Protein AF-A0A2M9PGZ5-F1 (afdb_monomer_lite)

Radius of gyration: 16.75 Å; chains: 1; bounding box: 46×23×44 Å

Structure (mmCIF, N/CA/C/O backbone):
data_AF-A0A2M9PGZ5-F1
#
_entry.id   AF-A0A2M9PGZ5-F1
#
loop_
_atom_site.group_PDB
_atom_site.id
_atom_site.type_symbol
_atom_site.label_atom_id
_atom_site.label_alt_id
_atom_site.label_comp_id
_atom_site.label_asym_id
_atom_site.label_entity_id
_atom_site.label_seq_id
_atom_site.pdbx_PDB_ins_code
_atom_site.Cartn_x
_atom_site.Cartn_y
_atom_site.Cartn_z
_atom_site.occupancy
_atom_site.B_iso_or_equiv
_atom_site.auth_seq_id
_atom_site.auth_comp_id
_atom_site.auth_asym_id
_atom_site.auth_atom_id
_atom_site.pdbx_PDB_model_num
ATOM 1 N N . MET A 1 1 ? -0.557 -11.449 6.382 1.00 50.03 1 MET A N 1
ATOM 2 C CA . MET A 1 1 ? -1.620 -10.703 5.663 1.00 50.03 1 MET A CA 1
ATOM 3 C C . MET A 1 1 ? -3.010 -10.829 6.297 1.00 50.03 1 MET A C 1
ATOM 5 O O . MET A 1 1 ? -3.718 -9.834 6.316 1.00 50.03 1 MET A O 1
ATOM 9 N N . ALA A 1 2 ? -3.392 -11.970 6.894 1.00 49.59 2 ALA A N 1
ATOM 10 C CA . ALA A 1 2 ? -4.666 -12.103 7.629 1.00 49.59 2 ALA A CA 1
ATOM 11 C C . ALA A 1 2 ? -4.861 -11.073 8.770 1.00 49.59 2 ALA A C 1
ATOM 13 O O . ALA A 1 2 ? -5.978 -10.625 9.013 1.00 49.59 2 ALA A O 1
ATOM 14 N N . GLY A 1 3 ? -3.772 -10.634 9.417 1.00 56.12 3 GLY A N 1
ATOM 15 C CA . GLY A 1 3 ? -3.825 -9.629 10.487 1.00 56.12 3 GLY A CA 1
ATOM 16 C C . GLY A 1 3 ? -4.352 -8.257 10.050 1.00 56.12 3 GLY A C 1
ATOM 17 O O . GLY A 1 3 ? -5.024 -7.592 10.826 1.00 56.12 3 GLY A O 1
ATOM 18 N N . ILE A 1 4 ? -4.126 -7.854 8.796 1.00 61.25 4 ILE A N 1
ATOM 19 C CA . ILE A 1 4 ? -4.553 -6.540 8.283 1.00 61.25 4 ILE A CA 1
ATOM 20 C C . ILE A 1 4 ? -6.077 -6.513 8.097 1.00 61.25 4 ILE A C 1
ATOM 22 O O . ILE A 1 4 ? -6.728 -5.531 8.438 1.00 61.25 4 ILE A O 1
ATOM 26 N N . ALA A 1 5 ? -6.657 -7.626 7.634 1.00 59.94 5 ALA A N 1
ATOM 27 C CA . ALA A 1 5 ? -8.107 -7.788 7.532 1.00 59.94 5 ALA A CA 1
ATOM 28 C C . ALA A 1 5 ? -8.778 -7.776 8.918 1.00 59.94 5 ALA A C 1
ATOM 30 O O . ALA A 1 5 ? -9.823 -7.154 9.098 1.00 59.94 5 ALA A O 1
ATOM 31 N N . PHE A 1 6 ? -8.141 -8.404 9.914 1.00 62.50 6 PHE A N 1
ATOM 32 C CA . PHE A 1 6 ? -8.627 -8.414 11.296 1.00 62.50 6 PHE A CA 1
ATOM 33 C C . PHE A 1 6 ? -8.569 -7.024 11.949 1.00 62.50 6 PHE A C 1
ATOM 35 O O . PHE A 1 6 ? -9.484 -6.642 12.677 1.00 62.50 6 PHE A O 1
ATOM 42 N N . LEU A 1 7 ? -7.519 -6.248 11.656 1.00 59.50 7 LEU A N 1
ATOM 43 C CA . LEU A 1 7 ? -7.373 -4.865 12.116 1.00 59.50 7 LEU A CA 1
ATOM 44 C C . LEU A 1 7 ? -8.399 -3.935 11.458 1.00 59.50 7 LEU A C 1
ATOM 46 O O . LEU A 1 7 ? -9.024 -3.143 12.158 1.00 59.50 7 LEU A O 1
ATOM 50 N N . ALA A 1 8 ? -8.626 -4.065 10.148 1.00 59.69 8 ALA A N 1
ATOM 51 C CA . ALA A 1 8 ? -9.638 -3.286 9.436 1.00 59.69 8 ALA A CA 1
ATOM 52 C C . ALA A 1 8 ? -11.052 -3.541 9.990 1.00 59.69 8 ALA A C 1
ATOM 54 O O . ALA A 1 8 ? -11.787 -2.591 10.256 1.00 59.69 8 ALA A O 1
ATOM 55 N N . TRP A 1 9 ? -11.402 -4.806 10.252 1.00 60.62 9 TRP A N 1
ATOM 56 C CA . TRP A 1 9 ? -12.667 -5.158 10.904 1.00 60.62 9 TRP A CA 1
ATOM 57 C C . TRP A 1 9 ? -12.752 -4.620 12.341 1.00 60.62 9 TRP A C 1
ATOM 59 O O . TRP A 1 9 ? -13.732 -3.977 12.709 1.00 60.62 9 TRP A O 1
ATOM 69 N N . GLY A 1 10 ? -11.711 -4.825 13.154 1.00 58.47 10 GLY A N 1
ATOM 70 C CA . GLY A 1 10 ? -11.711 -4.423 14.563 1.00 58.47 10 GLY A CA 1
ATOM 71 C C . GLY A 1 10 ? -11.743 -2.907 14.790 1.00 58.47 10 GLY A C 1
ATOM 72 O O . GLY A 1 10 ? -12.272 -2.453 15.806 1.00 58.47 10 GLY A O 1
ATOM 73 N N . VAL A 1 11 ? -11.192 -2.115 13.866 1.00 59.44 11 VAL A N 1
ATOM 74 C CA . VAL A 1 11 ? -11.263 -0.645 13.902 1.00 59.44 11 VAL A CA 1
ATOM 75 C C . VAL A 1 11 ? -12.616 -0.158 13.370 1.00 59.44 11 VAL A C 1
ATOM 77 O O . VAL A 1 11 ? -13.244 0.684 14.009 1.00 59.44 11 VAL A O 1
ATOM 80 N N . GLY A 1 12 ? -13.120 -0.740 12.276 1.00 51.94 12 GLY A N 1
ATOM 81 C CA . GLY A 1 12 ? -14.422 -0.396 11.691 1.00 51.94 12 GLY A CA 1
ATOM 82 C C . GLY A 1 12 ? -15.621 -0.708 12.596 1.00 51.94 12 GLY A C 1
ATOM 83 O O . GLY A 1 12 ? -16.526 0.116 12.733 1.00 51.94 12 GLY A O 1
ATOM 84 N N . ALA A 1 13 ? -15.586 -1.838 13.309 1.00 57.25 13 ALA A N 1
ATOM 85 C CA . ALA A 1 13 ? -16.621 -2.222 14.270 1.00 57.25 13 ALA A CA 1
ATOM 86 C C . ALA A 1 13 ? -16.654 -1.309 15.511 1.00 57.25 13 ALA A C 1
ATOM 88 O O . ALA A 1 13 ? -17.721 -1.043 16.061 1.00 57.25 13 ALA A O 1
ATOM 89 N N . ARG A 1 14 ? -15.497 -0.785 15.950 1.00 52.34 14 ARG A N 1
ATOM 90 C CA . ARG A 1 14 ? -15.413 0.151 17.088 1.00 52.34 14 ARG A CA 1
ATOM 91 C C . ARG A 1 14 ? -15.811 1.584 16.734 1.00 52.34 14 ARG A C 1
ATOM 93 O O . ARG A 1 14 ? -16.193 2.327 17.631 1.00 52.34 14 ARG A O 1
ATOM 100 N N . LEU A 1 15 ? -15.758 1.957 15.454 1.00 53.41 15 LEU A N 1
ATOM 101 C CA . LEU A 1 15 ? -16.239 3.248 14.946 1.00 53.41 15 LEU A CA 1
ATOM 102 C C . LEU A 1 15 ? -17.732 3.235 14.551 1.00 53.41 15 LEU A C 1
ATOM 104 O O . LEU A 1 15 ? -18.222 4.215 13.996 1.00 53.41 15 LEU A O 1
ATOM 108 N N . GLY A 1 16 ? -18.469 2.160 14.861 1.00 49.56 16 GLY A N 1
ATOM 109 C CA . GLY A 1 16 ? -19.926 2.099 14.696 1.00 49.56 16 GLY A CA 1
ATOM 110 C C . GLY A 1 16 ? -20.421 1.680 13.308 1.00 49.56 16 GLY A C 1
ATOM 111 O O . GLY A 1 16 ? -21.613 1.817 13.034 1.00 49.56 16 GLY A O 1
ATOM 112 N N . GLY A 1 17 ? -19.552 1.164 12.433 1.00 53.09 17 GLY A N 1
ATOM 113 C CA . GLY A 1 17 ? -19.967 0.687 11.114 1.00 53.09 17 GLY A CA 1
ATOM 114 C C . GLY A 1 17 ? -20.480 -0.761 11.133 1.00 53.09 17 GLY A C 1
ATOM 115 O O . GLY A 1 17 ? -19.992 -1.610 11.876 1.00 53.09 17 GLY A O 1
ATOM 116 N N . ARG A 1 18 ? -21.476 -1.048 10.287 1.00 54.38 18 ARG A N 1
ATOM 117 C CA . ARG A 1 18 ? -22.181 -2.345 10.180 1.00 54.38 18 ARG A CA 1
ATOM 118 C C . ARG A 1 18 ? -21.446 -3.399 9.332 1.00 54.38 18 ARG A C 1
ATOM 120 O O . ARG A 1 18 ? -22.058 -4.374 8.902 1.00 54.38 18 ARG A O 1
ATOM 127 N N . GLY A 1 19 ? -20.160 -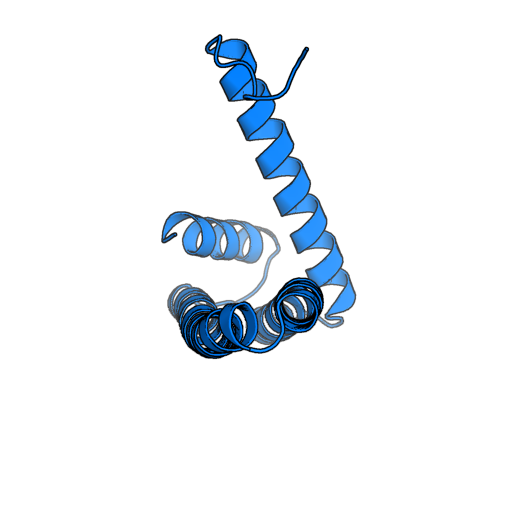3.190 9.063 1.00 54.47 19 GLY A N 1
ATOM 128 C CA . GLY A 1 19 ? -19.382 -4.008 8.138 1.00 54.47 19 GLY A CA 1
ATOM 129 C C . GLY A 1 19 ? -19.222 -5.454 8.613 1.00 54.47 19 GLY A C 1
ATOM 130 O O . GLY A 1 19 ? -18.719 -5.712 9.707 1.00 54.47 19 GLY A O 1
ATOM 131 N N . ASP A 1 20 ? -19.618 -6.406 7.768 1.00 64.38 20 ASP A N 1
ATOM 132 C CA . ASP A 1 20 ? -19.400 -7.833 8.007 1.00 64.38 20 ASP A CA 1
ATOM 133 C C . ASP A 1 20 ? -17.903 -8.184 7.883 1.00 64.38 20 ASP A C 1
ATOM 135 O O . ASP A 1 20 ? -17.223 -7.768 6.936 1.00 64.38 20 ASP A O 1
ATOM 139 N N . ALA A 1 21 ? -17.385 -8.993 8.814 1.00 59.72 21 ALA A N 1
ATOM 140 C CA . ALA A 1 21 ? -16.005 -9.488 8.798 1.00 59.72 21 ALA A CA 1
ATOM 141 C C . ALA A 1 21 ? -15.691 -10.235 7.491 1.00 59.72 21 ALA A C 1
ATOM 143 O O . ALA A 1 21 ? -14.589 -10.127 6.944 1.00 59.72 21 ALA A O 1
ATOM 144 N N . LEU A 1 22 ? -16.679 -10.950 6.949 1.00 64.00 22 LEU A N 1
ATOM 145 C CA . LEU A 1 22 ? -16.550 -11.671 5.687 1.00 64.00 22 LEU A CA 1
ATOM 146 C C . LEU A 1 22 ? -16.489 -10.714 4.482 1.00 64.00 22 LEU A C 1
ATOM 148 O O . LEU A 1 22 ? -15.788 -10.990 3.506 1.00 64.00 22 LEU A O 1
ATOM 152 N N . GLY A 1 23 ? -17.155 -9.558 4.568 1.00 64.31 23 GLY A N 1
ATOM 153 C CA . GLY A 1 23 ? -17.067 -8.468 3.592 1.00 64.31 23 GLY A CA 1
ATOM 154 C C . GLY A 1 23 ? -15.684 -7.812 3.561 1.00 64.31 23 GLY A C 1
ATOM 155 O O . GLY A 1 23 ? -15.112 -7.634 2.485 1.00 64.31 23 GLY A O 1
ATOM 156 N N . ALA A 1 24 ? -15.090 -7.553 4.729 1.00 67.50 24 ALA A N 1
ATOM 157 C CA . ALA A 1 24 ? -13.732 -7.013 4.831 1.00 67.50 24 ALA A CA 1
ATOM 158 C C . ALA A 1 24 ? -12.684 -7.961 4.217 1.00 67.50 24 ALA A C 1
ATOM 160 O O . ALA A 1 24 ? -11.824 -7.530 3.445 1.00 67.50 24 ALA A O 1
ATOM 161 N N . VAL A 1 25 ? -12.785 -9.267 4.488 1.00 66.94 25 VAL A N 1
ATOM 162 C CA . VAL A 1 25 ? -11.904 -10.276 3.875 1.00 66.94 25 VAL A CA 1
ATOM 163 C C . VAL A 1 25 ? -12.076 -10.308 2.356 1.00 66.94 25 VAL A C 1
ATOM 165 O O . VAL A 1 25 ? -11.076 -10.338 1.641 1.00 66.94 25 VAL A O 1
ATOM 168 N N . ARG A 1 26 ? -13.310 -10.246 1.839 1.00 72.06 26 ARG A N 1
ATOM 169 C CA . ARG A 1 26 ? -13.568 -10.213 0.387 1.00 72.06 26 ARG A CA 1
ATOM 170 C C . ARG A 1 26 ? -12.927 -9.007 -0.294 1.00 72.06 26 ARG A C 1
ATOM 172 O O . ARG A 1 26 ? -12.318 -9.182 -1.345 1.00 72.06 26 ARG A O 1
ATOM 179 N N . ILE A 1 27 ? -13.008 -7.823 0.311 1.00 74.00 27 ILE A N 1
ATOM 180 C CA . ILE A 1 27 ? -12.364 -6.608 -0.213 1.00 74.00 27 ILE A CA 1
ATOM 181 C C . ILE A 1 27 ? -10.847 -6.789 -0.261 1.00 74.00 27 ILE A C 1
ATOM 183 O O . ILE A 1 27 ? -10.227 -6.543 -1.294 1.00 74.00 27 ILE A O 1
ATOM 187 N N . VAL A 1 28 ? -10.242 -7.278 0.825 1.00 77.19 28 VAL A N 1
ATOM 188 C CA . VAL A 1 28 ? -8.792 -7.521 0.879 1.00 77.19 28 VAL A CA 1
ATOM 189 C C . VAL A 1 28 ? -8.362 -8.562 -0.157 1.00 77.19 28 VAL A C 1
ATOM 191 O O . VAL A 1 28 ? -7.349 -8.369 -0.828 1.00 77.19 28 VAL A O 1
ATOM 194 N N . VAL A 1 29 ? -9.118 -9.650 -0.320 1.00 79.12 29 VAL A N 1
ATOM 195 C CA . VAL A 1 29 ? -8.836 -10.694 -1.319 1.00 79.12 29 VAL A CA 1
ATOM 196 C C . VAL A 1 29 ? -8.941 -10.135 -2.735 1.00 79.12 29 VAL A C 1
ATOM 198 O O . VAL A 1 29 ? -8.037 -10.354 -3.537 1.00 79.12 29 VAL A O 1
ATOM 201 N N . TRP A 1 30 ? -9.993 -9.375 -3.038 1.00 79.94 30 TRP A N 1
ATOM 202 C CA . TRP A 1 30 ? -10.167 -8.756 -4.350 1.00 79.94 30 TRP A CA 1
ATOM 203 C C . TRP A 1 30 ? -9.026 -7.788 -4.676 1.00 79.94 30 TRP A C 1
ATOM 205 O O . TRP A 1 30 ? -8.430 -7.883 -5.748 1.00 79.94 30 TRP A O 1
ATOM 215 N N . LEU A 1 31 ? -8.652 -6.925 -3.724 1.00 81.44 31 LEU A N 1
ATOM 216 C CA . LEU A 1 31 ? -7.526 -6.005 -3.891 1.00 81.44 31 LEU A CA 1
ATOM 217 C C . LEU A 1 31 ? -6.220 -6.758 -4.150 1.00 81.44 31 LEU A C 1
ATOM 219 O O . LEU A 1 31 ? -5.467 -6.347 -5.025 1.00 81.44 31 LEU A O 1
ATOM 223 N N . ASN A 1 32 ? -5.979 -7.875 -3.453 1.00 82.62 32 ASN A N 1
ATOM 224 C CA . ASN A 1 32 ? -4.799 -8.713 -3.685 1.00 82.62 32 ASN A CA 1
ATOM 225 C C . ASN A 1 32 ? -4.788 -9.343 -5.079 1.00 82.62 32 ASN A C 1
ATOM 227 O O . ASN A 1 32 ? -3.735 -9.406 -5.700 1.00 82.62 32 ASN A O 1
ATOM 231 N N . ILE A 1 33 ? -5.932 -9.803 -5.587 1.00 83.56 33 ILE A N 1
ATOM 232 C CA . ILE A 1 33 ? -6.005 -10.359 -6.944 1.00 83.56 33 ILE A CA 1
ATOM 233 C C . ILE A 1 33 ? -5.644 -9.277 -7.967 1.00 83.56 33 ILE A C 1
ATOM 235 O O . ILE A 1 33 ? -4.825 -9.519 -8.851 1.00 83.56 33 ILE A O 1
ATOM 239 N N . VAL A 1 34 ? -6.204 -8.072 -7.828 1.00 87.38 34 VAL A N 1
ATOM 240 C CA . VAL A 1 34 ? -5.926 -6.972 -8.760 1.00 87.38 34 VAL A CA 1
ATOM 241 C C . VAL A 1 34 ? -4.467 -6.527 -8.680 1.00 87.38 34 VAL A C 1
ATOM 243 O O . VAL A 1 34 ? -3.819 -6.377 -9.716 1.00 87.38 34 VAL A O 1
ATOM 246 N N . THR A 1 35 ? -3.906 -6.363 -7.480 1.00 87.25 35 THR A N 1
ATOM 247 C CA . THR A 1 35 ? -2.492 -5.988 -7.344 1.00 87.25 35 THR A CA 1
ATOM 248 C C . THR A 1 35 ? -1.556 -7.079 -7.835 1.00 87.25 35 THR A C 1
ATOM 250 O O . THR A 1 35 ? -0.542 -6.746 -8.436 1.00 87.25 35 THR A O 1
ATOM 253 N N . LEU A 1 36 ? -1.891 -8.358 -7.664 1.00 91.81 36 LEU A N 1
ATOM 254 C CA . LEU A 1 36 ? -1.097 -9.471 -8.186 1.00 91.81 36 LEU A CA 1
ATOM 255 C C . LEU A 1 36 ? -1.061 -9.464 -9.719 1.00 91.81 36 LEU A C 1
ATOM 257 O O . LEU A 1 36 ? -0.005 -9.670 -10.315 1.00 91.81 36 LEU A O 1
ATOM 261 N N . VAL A 1 37 ? -2.182 -9.139 -10.365 1.00 93.19 37 VAL A N 1
ATOM 262 C CA . VAL A 1 37 ? -2.229 -8.936 -11.820 1.00 93.19 37 VAL A CA 1
ATOM 263 C C . VAL A 1 37 ? -1.362 -7.743 -12.233 1.00 93.19 37 VAL A C 1
ATOM 265 O O . VAL A 1 37 ? -0.551 -7.866 -13.149 1.00 93.19 37 VAL A O 1
ATOM 268 N N . ILE A 1 38 ? -1.465 -6.604 -11.539 1.00 91.75 38 ILE A N 1
ATOM 269 C CA . ILE A 1 38 ? -0.628 -5.427 -11.827 1.00 91.75 38 ILE A CA 1
ATOM 270 C C . ILE A 1 38 ? 0.862 -5.744 -11.625 1.00 91.75 38 ILE A C 1
ATOM 272 O O . ILE A 1 38 ? 1.690 -5.325 -12.431 1.00 91.75 38 ILE A O 1
ATOM 276 N N . GLN A 1 39 ? 1.211 -6.519 -10.599 1.00 91.88 39 GLN A N 1
ATOM 277 C CA . GLN A 1 39 ? 2.581 -6.965 -10.346 1.00 91.88 39 GLN A CA 1
ATOM 278 C C . GLN A 1 39 ? 3.097 -7.890 -11.447 1.00 91.88 39 GLN A C 1
ATOM 280 O O . GLN A 1 39 ? 4.244 -7.747 -11.858 1.00 91.88 39 GLN A O 1
ATOM 285 N N . ALA A 1 40 ? 2.268 -8.788 -11.984 1.00 94.12 40 ALA A N 1
ATOM 286 C CA . ALA A 1 40 ? 2.654 -9.603 -13.133 1.00 94.12 40 ALA A CA 1
ATOM 287 C C . ALA A 1 40 ? 3.010 -8.722 -14.345 1.00 94.12 40 ALA A C 1
ATOM 289 O O . ALA A 1 40 ? 4.042 -8.932 -14.981 1.00 94.12 40 ALA A O 1
ATOM 290 N N . PHE A 1 41 ? 2.221 -7.676 -14.612 1.00 92.88 41 PHE A N 1
ATOM 291 C CA . PHE A 1 41 ? 2.556 -6.693 -15.646 1.00 92.88 41 PHE A CA 1
ATOM 292 C C . PHE A 1 41 ? 3.809 -5.878 -15.312 1.00 92.88 41 PHE A C 1
ATOM 294 O O . PHE A 1 41 ? 4.603 -5.604 -16.209 1.00 92.88 41 PHE A O 1
ATOM 301 N N . GLN A 1 42 ? 4.031 -5.522 -14.045 1.00 90.06 42 GLN A N 1
ATOM 302 C CA . GLN A 1 42 ? 5.260 -4.849 -13.621 1.00 90.06 42 GLN A CA 1
ATOM 303 C C . GLN A 1 42 ? 6.491 -5.725 -13.834 1.00 90.06 42 GLN A C 1
ATOM 305 O O . GLN A 1 42 ? 7.492 -5.221 -14.324 1.00 90.06 42 GLN A O 1
ATOM 310 N N . LEU A 1 43 ? 6.427 -7.022 -13.527 1.00 92.31 43 LEU A N 1
ATOM 311 C CA . LEU A 1 43 ? 7.534 -7.955 -13.760 1.00 92.31 43 LEU A CA 1
ATOM 312 C C . LEU A 1 43 ? 7.918 -8.003 -15.239 1.00 92.31 43 LEU A C 1
ATOM 314 O O . LEU A 1 43 ? 9.098 -7.963 -15.576 1.00 92.31 43 LEU A O 1
ATOM 318 N N . VAL A 1 44 ? 6.919 -8.009 -16.122 1.00 93.69 44 VAL A N 1
ATOM 319 C CA . VAL A 1 44 ? 7.134 -7.883 -17.566 1.00 93.69 44 VAL A CA 1
ATOM 320 C C . VAL A 1 44 ? 7.759 -6.519 -17.889 1.00 93.69 44 VAL A C 1
ATOM 322 O O . VAL A 1 44 ? 8.783 -6.454 -18.566 1.00 93.69 44 VAL A O 1
ATOM 325 N N . ALA A 1 45 ? 7.209 -5.425 -17.358 1.00 91.06 45 ALA A N 1
ATOM 326 C CA . ALA A 1 45 ? 7.714 -4.073 -17.594 1.00 91.06 45 ALA A CA 1
ATOM 327 C C . ALA A 1 45 ? 9.155 -3.870 -17.101 1.00 91.06 45 ALA A C 1
ATOM 329 O O . ALA A 1 45 ? 9.898 -3.142 -17.744 1.00 91.06 45 ALA A O 1
ATOM 330 N N . ILE A 1 46 ? 9.593 -4.537 -16.030 1.00 92.25 46 ILE A N 1
ATOM 331 C CA . ILE A 1 46 ? 10.979 -4.467 -15.541 1.00 92.25 46 ILE A CA 1
ATOM 332 C C . ILE A 1 46 ? 11.965 -4.923 -16.622 1.00 92.25 46 ILE A C 1
ATOM 334 O O . ILE A 1 46 ? 13.025 -4.323 -16.767 1.00 92.25 46 ILE A O 1
ATOM 338 N N . VAL A 1 47 ? 11.614 -5.952 -17.397 1.00 92.81 47 VAL A N 1
ATOM 339 C CA . VAL A 1 47 ? 12.489 -6.506 -18.441 1.00 92.81 47 VAL A CA 1
ATOM 340 C C . VAL A 1 47 ? 12.531 -5.603 -19.674 1.00 92.81 47 VAL A C 1
ATOM 342 O O . VAL A 1 47 ? 13.597 -5.400 -20.251 1.00 92.81 47 VAL A O 1
ATOM 345 N N . PHE A 1 48 ? 11.386 -5.051 -20.083 1.00 93.25 48 PHE A N 1
ATOM 346 C CA . PHE A 1 48 ? 11.274 -4.301 -21.341 1.00 93.25 48 PHE A CA 1
ATOM 347 C C . PHE A 1 48 ? 11.470 -2.788 -21.187 1.00 93.25 48 PHE A C 1
ATOM 349 O O . PHE A 1 48 ? 11.971 -2.132 -22.097 1.00 93.25 48 PHE A O 1
ATOM 356 N N . ALA A 1 49 ? 11.059 -2.219 -20.057 1.00 91.56 49 ALA A N 1
ATOM 357 C CA . ALA A 1 49 ? 11.074 -0.788 -19.781 1.00 91.56 49 ALA A CA 1
ATOM 358 C C . ALA A 1 49 ? 11.167 -0.525 -18.261 1.00 91.56 49 ALA A C 1
ATOM 360 O O . ALA A 1 49 ? 10.168 -0.153 -17.635 1.00 91.56 49 ALA A O 1
ATOM 361 N N . PRO A 1 50 ? 12.363 -0.659 -17.650 1.00 85.50 50 PRO A N 1
ATOM 362 C CA . PRO A 1 50 ? 12.544 -0.509 -16.204 1.00 85.50 50 PRO A CA 1
ATOM 363 C C . PRO A 1 50 ? 11.939 0.775 -15.600 1.00 85.50 50 PRO A C 1
ATOM 365 O O . PRO A 1 50 ? 11.291 0.683 -14.556 1.00 85.50 50 PRO A O 1
ATOM 368 N N . PRO A 1 51 ? 12.046 1.966 -16.235 1.00 89.88 51 PRO A N 1
ATOM 369 C CA . PRO A 1 51 ? 11.427 3.179 -15.694 1.00 89.88 51 PRO A CA 1
ATOM 370 C C . PRO A 1 51 ? 9.897 3.098 -15.612 1.00 89.88 51 PRO A C 1
ATOM 372 O O . PRO A 1 51 ? 9.300 3.648 -14.688 1.00 89.88 51 PRO A O 1
ATOM 375 N N . LEU A 1 52 ? 9.252 2.393 -16.548 1.00 89.50 52 LEU A N 1
ATOM 376 C CA . LEU A 1 52 ? 7.798 2.242 -16.577 1.00 89.50 52 LEU A CA 1
ATOM 377 C C . LEU A 1 52 ? 7.303 1.427 -15.378 1.00 89.50 52 LEU A C 1
ATOM 379 O O . LEU A 1 52 ? 6.288 1.782 -14.781 1.00 89.50 52 LEU A O 1
ATOM 383 N N . ALA A 1 53 ? 8.045 0.390 -14.976 1.00 86.81 53 ALA A N 1
ATOM 384 C CA . ALA A 1 53 ? 7.717 -0.406 -13.795 1.00 86.81 53 ALA A CA 1
ATOM 385 C C . ALA A 1 53 ? 7.685 0.449 -12.514 1.00 86.81 53 ALA A C 1
ATOM 387 O O . ALA A 1 53 ? 6.773 0.301 -11.698 1.00 86.81 53 ALA A O 1
ATOM 388 N N . SER A 1 54 ? 8.610 1.404 -12.373 1.00 87.00 54 SER A N 1
ATOM 389 C CA . SER A 1 54 ? 8.632 2.341 -11.242 1.00 87.00 54 SER A CA 1
ATOM 390 C C . SER A 1 54 ? 7.403 3.255 -11.216 1.00 87.00 54 SER A C 1
ATOM 392 O O . SER A 1 54 ? 6.786 3.435 -10.165 1.00 87.00 54 SER A O 1
ATOM 394 N N . PHE A 1 55 ? 6.986 3.792 -12.367 1.00 90.75 55 PHE A N 1
ATOM 395 C CA . PHE A 1 55 ? 5.756 4.589 -12.449 1.00 90.75 55 PHE A CA 1
ATOM 396 C C . PHE A 1 55 ? 4.510 3.756 -12.144 1.00 90.75 55 PHE A C 1
ATOM 398 O O . PHE A 1 55 ? 3.618 4.217 -11.429 1.00 90.75 55 PHE A O 1
ATOM 405 N N . MET A 1 56 ? 4.465 2.512 -12.624 1.00 88.88 56 MET A N 1
ATOM 406 C CA . MET A 1 56 ? 3.387 1.581 -12.300 1.00 88.88 56 MET A CA 1
ATOM 407 C C . MET A 1 56 ? 3.319 1.301 -10.798 1.00 88.88 56 MET A C 1
ATOM 409 O O . MET A 1 56 ? 2.217 1.220 -10.264 1.00 88.88 56 MET A O 1
ATOM 413 N N . ALA A 1 57 ? 4.451 1.181 -10.100 1.00 86.81 57 ALA A N 1
ATOM 414 C CA . ALA A 1 57 ? 4.470 0.956 -8.655 1.00 86.81 57 ALA A CA 1
ATOM 415 C C . ALA A 1 57 ? 3.816 2.118 -7.890 1.00 86.81 57 ALA A C 1
ATOM 417 O O . ALA A 1 57 ? 2.935 1.893 -7.059 1.00 86.81 57 ALA A O 1
ATOM 418 N N . ILE A 1 58 ? 4.169 3.360 -8.235 1.00 88.19 58 ILE A N 1
ATOM 419 C CA . ILE A 1 58 ? 3.573 4.565 -7.636 1.00 88.19 58 ILE A CA 1
ATOM 420 C C . ILE A 1 58 ? 2.075 4.647 -7.958 1.00 88.19 58 ILE A C 1
ATOM 422 O O . ILE A 1 58 ? 1.260 4.880 -7.066 1.00 88.19 58 ILE A O 1
ATOM 426 N N . ALA A 1 59 ? 1.689 4.405 -9.214 1.00 89.00 59 ALA A N 1
ATOM 427 C CA . ALA A 1 59 ? 0.286 4.412 -9.624 1.00 89.00 59 ALA A CA 1
ATOM 428 C C . ALA A 1 59 ? -0.533 3.340 -8.886 1.00 89.00 59 ALA A C 1
ATOM 430 O O . ALA A 1 59 ? -1.643 3.613 -8.432 1.00 89.00 59 ALA A O 1
ATOM 431 N N . THR A 1 60 ? 0.038 2.146 -8.707 1.00 87.81 60 THR A N 1
ATOM 432 C CA . THR A 1 60 ? -0.586 1.045 -7.957 1.00 87.81 60 THR A CA 1
ATOM 433 C C . THR A 1 60 ? -0.801 1.434 -6.504 1.00 87.81 60 THR A C 1
ATOM 435 O O . THR A 1 60 ? -1.861 1.155 -5.956 1.00 87.81 60 THR A O 1
ATOM 438 N N . LEU A 1 61 ? 0.174 2.105 -5.885 1.00 85.81 61 LEU A N 1
ATOM 439 C CA . LEU A 1 61 ? 0.068 2.575 -4.508 1.00 85.81 61 LEU A CA 1
ATOM 440 C C . LEU A 1 61 ? -1.092 3.566 -4.344 1.00 85.81 61 LEU A C 1
ATOM 442 O O . LEU A 1 61 ? -1.946 3.377 -3.480 1.00 85.81 61 LEU A O 1
ATOM 446 N N . LEU A 1 62 ? -1.158 4.588 -5.201 1.00 83.94 62 LEU A N 1
ATOM 447 C CA . LEU A 1 62 ? -2.231 5.587 -5.175 1.00 83.94 62 LEU A CA 1
ATOM 448 C C . LEU A 1 62 ? -3.603 4.951 -5.423 1.00 83.94 62 LEU A C 1
ATOM 450 O O . LEU A 1 62 ? -4.562 5.232 -4.702 1.00 83.94 62 LEU A O 1
ATOM 454 N N . TRP A 1 63 ? -3.682 4.057 -6.410 1.00 83.69 63 TRP A N 1
ATOM 455 C CA . TRP A 1 63 ? -4.899 3.320 -6.722 1.00 83.69 63 TRP A CA 1
ATOM 456 C C . TRP A 1 63 ? -5.342 2.431 -5.559 1.00 83.69 63 TRP A C 1
ATOM 458 O O . TRP A 1 63 ? -6.526 2.407 -5.238 1.00 83.69 63 TRP A O 1
ATOM 468 N N . LEU A 1 64 ? -4.409 1.748 -4.889 1.00 80.94 64 LEU A N 1
ATOM 469 C CA . LEU A 1 64 ? -4.707 0.867 -3.762 1.00 80.94 64 LEU A CA 1
ATOM 470 C C . LEU A 1 64 ? -5.333 1.647 -2.605 1.00 80.94 64 LEU A C 1
ATOM 472 O O . LEU A 1 64 ? -6.352 1.219 -2.065 1.00 80.94 64 LEU A O 1
ATOM 476 N N . PHE A 1 65 ? -4.763 2.802 -2.253 1.00 76.94 65 PHE A N 1
ATOM 477 C CA . PHE A 1 65 ? -5.323 3.668 -1.215 1.00 76.94 65 PHE A CA 1
ATOM 478 C C . PHE A 1 65 ? -6.716 4.177 -1.583 1.00 76.94 65 PHE A C 1
ATOM 480 O O . PHE A 1 65 ? -7.619 4.152 -0.747 1.00 76.94 65 PHE A O 1
ATOM 487 N N . TRP A 1 66 ? -6.908 4.595 -2.834 1.00 76.94 66 TRP A N 1
ATOM 488 C CA . TRP A 1 66 ? -8.206 5.055 -3.315 1.00 76.94 66 TRP A CA 1
ATOM 489 C C . TRP A 1 66 ? -9.250 3.931 -3.314 1.00 76.94 66 TRP A C 1
ATOM 491 O O . TRP A 1 66 ? -10.335 4.098 -2.758 1.00 76.94 66 TRP A O 1
ATOM 501 N N . ALA A 1 67 ? -8.931 2.767 -3.880 1.00 76.25 67 ALA A N 1
ATOM 502 C CA . ALA A 1 67 ? -9.838 1.628 -3.946 1.00 76.25 67 ALA A CA 1
ATOM 503 C C . ALA A 1 67 ? -10.207 1.140 -2.538 1.00 76.25 67 ALA A C 1
ATOM 505 O O . ALA A 1 67 ? -11.386 0.973 -2.234 1.00 76.25 67 ALA A O 1
ATOM 506 N N . PHE A 1 68 ? -9.220 0.992 -1.649 1.00 73.06 68 PHE A N 1
ATOM 507 C CA . PHE A 1 68 ? -9.450 0.593 -0.261 1.00 73.06 68 PHE A CA 1
ATOM 508 C C . PHE A 1 68 ? -10.365 1.571 0.483 1.00 73.06 68 PHE A C 1
ATOM 510 O O . PHE A 1 68 ? -11.286 1.131 1.172 1.00 73.06 68 PHE A O 1
ATOM 517 N N . ALA A 1 69 ? -10.158 2.882 0.321 1.00 72.25 69 ALA A N 1
ATOM 518 C CA . ALA A 1 69 ? -11.000 3.896 0.948 1.00 72.25 69 ALA A CA 1
ATOM 519 C C . ALA A 1 69 ? -12.450 3.844 0.445 1.00 72.25 69 ALA A C 1
ATOM 521 O O . ALA A 1 69 ? -13.369 3.895 1.258 1.00 72.25 69 ALA A O 1
ATOM 522 N N . ASN A 1 70 ? -12.663 3.680 -0.865 1.00 71.31 70 ASN A N 1
ATOM 523 C CA . ASN A 1 70 ? -14.008 3.568 -1.441 1.00 71.31 70 ASN A CA 1
ATOM 524 C C . ASN A 1 70 ? -14.727 2.293 -0.981 1.00 71.31 70 ASN A C 1
ATOM 526 O O . ASN A 1 70 ? -15.851 2.372 -0.497 1.00 71.31 70 ASN A O 1
ATOM 530 N N . PHE A 1 71 ? -14.076 1.127 -1.052 1.00 68.56 71 PHE A N 1
ATOM 531 C CA . PHE A 1 71 ? -14.694 -0.128 -0.610 1.00 68.56 71 PHE A CA 1
ATOM 532 C C . PHE A 1 71 ? -14.965 -0.154 0.894 1.00 68.56 71 PHE A C 1
ATOM 534 O O . PHE A 1 71 ? -15.972 -0.703 1.332 1.00 68.56 71 PHE A O 1
ATOM 541 N N . THR A 1 72 ? -14.084 0.443 1.695 1.00 66.44 72 THR A N 1
ATOM 542 C CA . THR A 1 72 ? -14.277 0.525 3.146 1.00 66.44 72 THR A CA 1
ATOM 543 C C . THR A 1 72 ? -15.381 1.522 3.506 1.00 66.44 72 THR A C 1
ATOM 545 O O . THR A 1 72 ? -16.110 1.268 4.465 1.00 66.44 72 THR A O 1
ATOM 548 N N . ALA A 1 73 ? -15.541 2.609 2.741 1.00 67.12 73 ALA A N 1
ATOM 549 C CA . ALA A 1 73 ? -16.651 3.549 2.889 1.00 67.12 73 ALA A CA 1
ATOM 550 C C . ALA A 1 73 ? -17.996 2.893 2.572 1.00 67.12 73 ALA A C 1
ATOM 552 O O . ALA A 1 73 ? -18.905 2.992 3.388 1.00 67.12 73 ALA A O 1
ATOM 553 N N . GLU A 1 74 ? -18.078 2.154 1.464 1.00 68.06 74 GLU A N 1
ATOM 554 C CA . GLU A 1 74 ? -19.273 1.397 1.077 1.00 68.06 74 GLU A CA 1
ATOM 555 C C . GLU A 1 74 ? -19.615 0.312 2.113 1.00 68.06 74 GLU A C 1
ATOM 557 O O . GLU A 1 74 ? -20.762 0.167 2.521 1.00 68.06 74 GLU A O 1
ATOM 562 N N . LEU A 1 75 ? -18.611 -0.421 2.613 1.00 63.91 75 LEU A N 1
ATOM 563 C CA . LEU A 1 75 ? -18.821 -1.489 3.598 1.00 63.91 75 LEU A CA 1
ATOM 564 C C . LEU A 1 75 ? -19.368 -0.971 4.940 1.00 63.91 75 LEU A C 1
ATOM 566 O O . LEU A 1 75 ? -20.079 -1.696 5.635 1.00 63.91 75 LEU A O 1
ATOM 570 N N . HIS A 1 76 ? -19.001 0.248 5.334 1.00 63.91 76 HIS A N 1
ATOM 571 C CA . HIS A 1 76 ? -19.381 0.829 6.624 1.00 63.91 7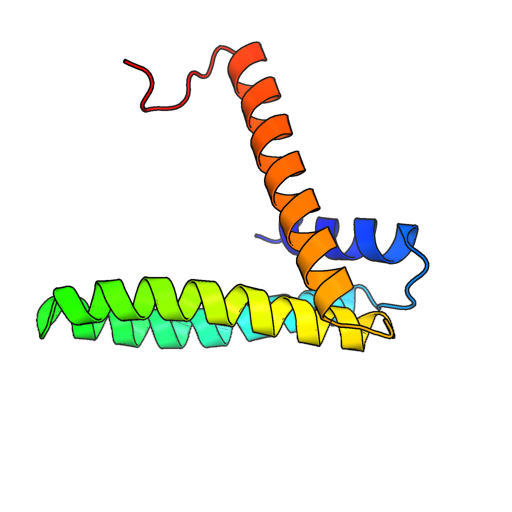6 HIS A CA 1
ATOM 572 C C . HIS A 1 76 ? -20.438 1.934 6.504 1.00 63.91 76 HIS A C 1
ATOM 574 O O . HIS A 1 76 ? -20.775 2.535 7.524 1.00 63.91 76 HIS A O 1
ATOM 580 N N . ASP A 1 77 ? -20.974 2.168 5.301 1.00 62.91 77 ASP A N 1
ATOM 581 C CA . ASP A 1 77 ? -22.002 3.177 5.009 1.00 62.91 77 ASP A CA 1
ATOM 582 C C . ASP A 1 77 ? -21.558 4.608 5.393 1.00 62.91 77 ASP A C 1
ATOM 584 O O . ASP A 1 77 ? -22.323 5.441 5.888 1.00 62.91 77 ASP A O 1
ATOM 588 N N . PHE A 1 78 ? -20.260 4.897 5.239 1.00 62.69 78 PHE A N 1
ATOM 589 C CA . PHE A 1 78 ? -19.700 6.199 5.596 1.00 62.69 78 PHE A CA 1
ATOM 590 C C . PHE A 1 78 ? -20.006 7.241 4.515 1.00 62.69 78 PHE A C 1
ATOM 592 O O . PHE A 1 78 ? -19.672 7.066 3.348 1.00 62.69 78 PHE A O 1
ATOM 599 N N . ALA A 1 79 ? -20.530 8.397 4.936 1.00 59.88 79 ALA A N 1
ATOM 600 C CA . ALA A 1 79 ? -20.950 9.489 4.051 1.00 59.88 79 ALA A CA 1
ATOM 601 C C . ALA A 1 79 ? -19.832 10.114 3.185 1.00 59.88 79 ALA A C 1
ATOM 603 O O . ALA A 1 79 ? -20.130 10.878 2.269 1.00 59.88 79 ALA A O 1
ATOM 604 N N . SER A 1 80 ? -18.549 9.848 3.468 1.00 65.44 80 SER A N 1
ATOM 605 C CA . SER A 1 80 ? -17.445 10.357 2.649 1.00 65.44 80 SER A CA 1
ATOM 606 C C . SER A 1 80 ? -16.239 9.407 2.611 1.00 65.44 80 SER A C 1
ATOM 608 O O . SER A 1 80 ? -15.633 9.145 3.658 1.00 65.44 80 SER A O 1
ATOM 610 N N . PRO A 1 81 ? -15.799 8.965 1.416 1.00 61.97 81 PRO A N 1
ATOM 611 C CA . PRO A 1 81 ? -14.606 8.131 1.257 1.00 61.97 81 PRO A CA 1
ATOM 612 C C . PRO A 1 81 ? -13.303 8.843 1.657 1.00 61.97 81 PRO A C 1
ATOM 614 O O . PRO A 1 81 ? -12.323 8.184 2.002 1.00 61.97 81 PRO A O 1
ATOM 617 N N . PHE A 1 82 ? -13.282 10.181 1.707 1.00 61.00 82 PHE A N 1
ATOM 618 C CA . PHE A 1 82 ? -12.112 10.941 2.165 1.00 61.00 82 PHE A CA 1
ATOM 619 C C . PHE A 1 82 ? -11.855 10.803 3.670 1.00 61.00 82 PHE A C 1
ATOM 621 O O . PHE A 1 82 ? -10.700 10.787 4.095 1.00 61.00 82 PHE A O 1
ATOM 628 N N . ILE A 1 83 ? -12.911 10.649 4.478 1.00 65.19 83 ILE A N 1
ATOM 629 C CA . ILE A 1 83 ? -12.782 10.402 5.923 1.00 65.19 83 ILE A CA 1
ATOM 630 C C . ILE A 1 83 ? -12.143 9.030 6.151 1.00 65.19 8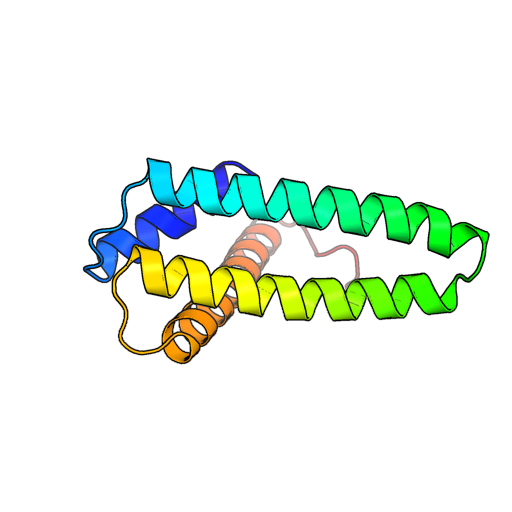3 ILE A C 1
ATOM 632 O O . ILE A 1 83 ? -11.228 8.886 6.960 1.00 65.19 83 ILE A O 1
ATOM 636 N N . VAL A 1 84 ? -12.573 8.034 5.378 1.00 66.62 84 VAL A N 1
ATOM 637 C CA . VAL A 1 84 ? -12.048 6.667 5.446 1.00 66.62 84 VAL A CA 1
ATOM 638 C C . VAL A 1 84 ? -10.587 6.610 5.012 1.00 66.62 84 VAL A C 1
ATOM 640 O O . VAL A 1 84 ? -9.778 5.943 5.659 1.00 66.62 84 VAL A O 1
ATOM 643 N N . LEU A 1 85 ? -10.218 7.360 3.972 1.00 68.31 85 LEU A N 1
ATOM 644 C CA . LEU A 1 85 ? -8.827 7.506 3.550 1.00 68.31 85 LEU A CA 1
ATOM 645 C C . LEU A 1 85 ? -7.972 8.127 4.665 1.00 68.31 85 LEU A C 1
ATOM 647 O O . LEU A 1 85 ? -6.916 7.587 4.995 1.00 68.31 85 LEU A O 1
ATOM 651 N N . GLY A 1 86 ? -8.457 9.192 5.311 1.00 68.44 86 GLY A N 1
ATOM 652 C CA . GLY A 1 86 ? -7.779 9.828 6.443 1.00 68.44 86 GLY A CA 1
ATOM 653 C C . GLY A 1 86 ? -7.564 8.882 7.630 1.00 68.44 86 GLY A C 1
ATOM 654 O O . GLY A 1 86 ? -6.449 8.770 8.138 1.00 68.44 86 GLY A O 1
ATOM 655 N N . VAL A 1 87 ? -8.600 8.141 8.034 1.00 68.06 87 VAL A N 1
ATOM 656 C CA . VAL A 1 87 ? -8.512 7.150 9.123 1.00 68.06 87 VAL A CA 1
ATOM 657 C C . VAL A 1 87 ? 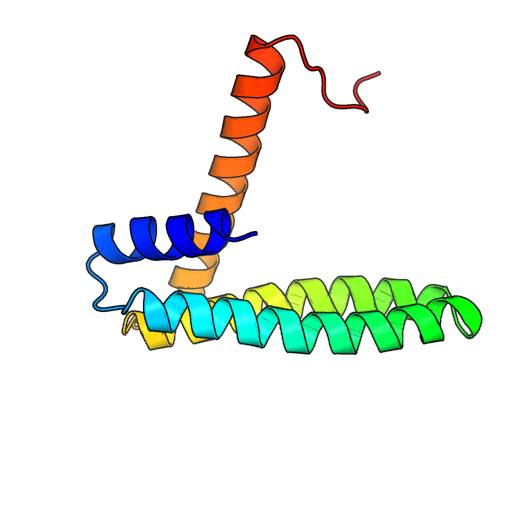-7.577 5.996 8.754 1.00 68.06 87 VAL A C 1
ATOM 659 O O . VAL A 1 87 ? -6.808 5.538 9.599 1.00 68.06 87 VAL A O 1
ATOM 662 N N . THR A 1 88 ? -7.587 5.551 7.496 1.00 68.81 88 THR A N 1
ATOM 663 C CA . THR A 1 88 ? -6.684 4.498 7.003 1.00 68.81 88 THR A CA 1
ATOM 664 C C . THR A 1 88 ? -5.226 4.934 7.102 1.00 68.81 88 THR A C 1
ATOM 666 O O . THR A 1 88 ? -4.404 4.201 7.651 1.00 68.81 88 THR A O 1
ATOM 669 N N . VAL A 1 89 ? -4.904 6.140 6.623 1.00 72.50 89 VAL A N 1
ATOM 670 C CA . VAL A 1 89 ? -3.545 6.696 6.696 1.00 72.50 89 VAL A CA 1
ATOM 671 C C . VAL A 1 89 ? -3.112 6.857 8.151 1.00 72.50 89 VAL A C 1
ATOM 673 O O . VAL A 1 89 ? -2.022 6.418 8.512 1.00 72.50 89 VAL A O 1
ATOM 676 N N . LEU A 1 90 ? -3.973 7.408 9.009 1.00 72.06 90 LEU A N 1
ATOM 677 C CA . LEU A 1 90 ? -3.670 7.587 10.428 1.00 72.06 90 LEU A CA 1
ATOM 678 C C . LEU A 1 90 ? -3.427 6.247 11.136 1.00 72.06 90 LEU A C 1
ATOM 680 O O . LEU A 1 90 ? -2.490 6.123 11.921 1.00 72.06 90 LEU A O 1
ATOM 684 N N . THR A 1 91 ? -4.233 5.230 10.825 1.00 70.38 91 THR A N 1
ATOM 685 C CA . THR A 1 91 ? -4.073 3.878 11.375 1.00 70.38 91 THR A CA 1
ATOM 686 C C . THR A 1 91 ? -2.766 3.255 10.900 1.00 70.38 91 THR A C 1
ATOM 688 O O . THR A 1 91 ? -2.047 2.682 11.712 1.00 70.38 91 THR A O 1
ATOM 691 N N . ALA A 1 92 ? -2.418 3.398 9.618 1.00 69.06 92 ALA A N 1
ATOM 692 C CA . ALA A 1 92 ? -1.161 2.895 9.069 1.00 69.06 92 ALA A CA 1
ATOM 693 C C . ALA A 1 92 ? 0.055 3.557 9.734 1.00 69.06 92 ALA A C 1
ATOM 695 O O . ALA A 1 92 ? 0.961 2.856 10.180 1.00 69.06 92 ALA A O 1
ATOM 696 N N . VAL A 1 93 ? 0.047 4.888 9.868 1.00 75.19 93 VAL A N 1
ATOM 697 C CA . VAL A 1 93 ? 1.101 5.641 10.567 1.00 75.19 93 VAL A CA 1
ATOM 698 C C . VAL A 1 93 ? 1.197 5.201 12.026 1.00 75.19 93 VAL A C 1
ATOM 700 O O . VAL A 1 93 ? 2.288 4.892 12.499 1.00 75.19 93 VAL A O 1
ATOM 703 N N . GLY A 1 94 ? 0.065 5.099 12.726 1.00 75.38 94 GLY A N 1
ATOM 704 C CA . GLY A 1 94 ? 0.022 4.623 14.107 1.00 75.38 94 GLY A CA 1
ATOM 705 C C . GLY A 1 94 ? 0.585 3.209 14.263 1.00 75.38 94 GLY A C 1
ATOM 706 O O . GLY A 1 94 ? 1.337 2.952 15.199 1.00 75.38 94 GLY A O 1
ATOM 707 N N . LEU A 1 95 ? 0.286 2.307 13.323 1.00 75.38 95 LEU A N 1
ATOM 708 C CA . LEU A 1 95 ? 0.808 0.941 13.331 1.00 75.38 95 LEU A CA 1
ATOM 709 C C . LEU A 1 95 ? 2.318 0.908 13.102 1.00 75.38 95 LEU A C 1
ATOM 711 O O . LEU A 1 95 ? 3.023 0.217 13.830 1.00 75.38 95 LEU A O 1
ATOM 715 N N . VAL A 1 96 ? 2.814 1.656 12.112 1.00 79.38 96 VAL A N 1
ATOM 716 C CA . VAL A 1 96 ? 4.248 1.732 11.801 1.00 79.38 96 VAL A CA 1
ATOM 717 C C . VAL A 1 96 ? 5.017 2.293 12.991 1.00 79.38 96 VAL A C 1
ATOM 719 O O . VAL A 1 96 ? 6.005 1.697 13.406 1.00 79.38 96 VAL A O 1
ATOM 722 N N . LEU A 1 97 ? 4.544 3.391 13.583 1.00 82.12 97 LEU A N 1
ATOM 723 C CA . LEU A 1 97 ? 5.182 4.001 14.749 1.00 82.12 97 LEU A CA 1
ATOM 724 C C . LEU A 1 97 ? 5.114 3.094 15.983 1.00 82.12 97 LEU A C 1
ATOM 726 O O . LEU A 1 97 ? 6.107 2.952 16.690 1.00 82.12 97 LEU A O 1
ATOM 730 N N . GLY A 1 98 ? 3.971 2.449 16.229 1.00 82.56 98 GLY A N 1
ATOM 731 C CA . GLY A 1 98 ? 3.808 1.513 17.340 1.00 82.56 98 GLY A CA 1
ATOM 732 C C . GLY A 1 98 ? 4.719 0.292 17.211 1.00 82.56 98 GLY A C 1
ATOM 733 O O . GLY A 1 98 ? 5.392 -0.079 18.169 1.00 82.56 98 GLY A O 1
ATOM 734 N N . LEU A 1 99 ? 4.797 -0.299 16.016 1.00 82.00 99 LEU A N 1
ATOM 735 C CA . LEU A 1 99 ? 5.707 -1.411 15.736 1.00 82.00 99 LEU A CA 1
ATOM 736 C C . LEU A 1 99 ? 7.173 -0.981 15.809 1.00 82.00 99 LEU A C 1
ATOM 738 O O . LEU A 1 99 ? 7.979 -1.726 16.356 1.00 82.00 99 LEU A O 1
ATOM 742 N N . ALA A 1 100 ? 7.516 0.214 15.322 1.00 81.12 100 ALA A N 1
ATOM 743 C CA . ALA A 1 100 ? 8.865 0.760 15.435 1.00 81.12 100 ALA A CA 1
ATOM 744 C C . ALA A 1 100 ? 9.269 0.964 16.902 1.00 81.12 100 ALA A C 1
ATOM 746 O O . ALA A 1 100 ? 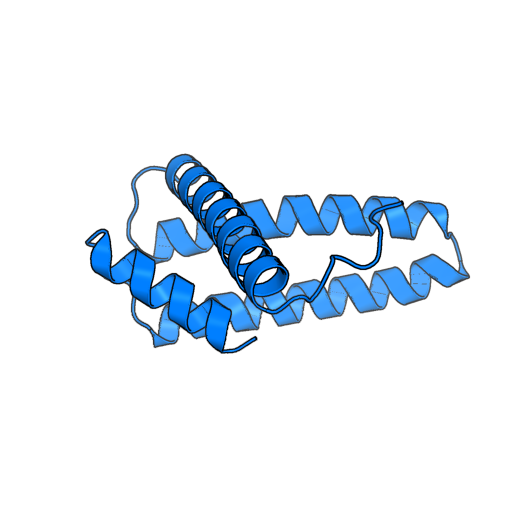10.381 0.610 17.276 1.00 81.12 100 ALA A O 1
ATOM 747 N N . LEU A 1 101 ? 8.361 1.462 17.748 1.00 85.50 101 LEU A N 1
ATOM 748 C CA . LEU A 1 101 ? 8.603 1.610 19.183 1.00 85.50 101 LEU A CA 1
ATOM 749 C C . LEU A 1 101 ? 8.798 0.253 19.874 1.00 85.50 101 LEU A C 1
ATOM 751 O O . LEU A 1 101 ? 9.683 0.100 20.707 1.00 85.50 101 LEU A O 1
ATOM 755 N N . ILE A 1 102 ? 7.993 -0.751 19.526 1.00 85.81 102 ILE A N 1
ATOM 756 C CA . ILE A 1 102 ? 8.170 -2.106 20.062 1.00 85.81 102 ILE A CA 1
ATOM 757 C C . ILE A 1 102 ? 9.510 -2.691 19.597 1.00 85.81 102 ILE A C 1
ATOM 759 O O . ILE A 1 102 ? 10.226 -3.277 20.403 1.00 85.81 102 ILE A O 1
ATOM 763 N N . ALA A 1 103 ? 9.875 -2.507 18.327 1.00 83.19 103 ALA A N 1
ATOM 764 C CA . ALA A 1 103 ? 11.143 -2.978 17.778 1.00 83.19 103 ALA A CA 1
ATOM 765 C C . ALA A 1 103 ? 12.346 -2.337 18.487 1.00 83.19 103 ALA A C 1
ATOM 767 O O . ALA A 1 103 ? 13.253 -3.057 18.901 1.00 83.19 103 ALA A O 1
ATOM 768 N N . THR A 1 104 ? 12.322 -1.021 18.729 1.00 86.19 104 THR A N 1
ATOM 769 C CA . THR A 1 104 ? 13.397 -0.331 19.458 1.00 86.19 104 THR A CA 1
ATOM 770 C C . THR A 1 104 ? 13.488 -0.774 20.916 1.00 86.19 104 THR A C 1
ATOM 772 O O . THR A 1 104 ? 14.593 -0.984 21.412 1.00 86.19 104 THR A O 1
ATOM 775 N N . LEU A 1 105 ? 12.355 -0.997 21.593 1.00 87.19 105 LEU A N 1
ATOM 776 C CA . LEU A 1 105 ? 12.330 -1.566 22.948 1.00 87.19 105 LEU A CA 1
ATOM 777 C C . LEU A 1 105 ? 12.881 -3.000 23.000 1.00 87.19 105 LEU A C 1
ATOM 779 O O . LEU A 1 105 ? 13.465 -3.395 24.006 1.00 87.19 105 LEU A O 1
ATOM 783 N N . LEU A 1 106 ? 12.723 -3.770 21.921 1.00 87.31 106 LEU A N 1
ATOM 784 C CA . LEU A 1 106 ? 13.280 -5.118 21.769 1.00 87.31 106 LEU A CA 1
ATOM 785 C C . LEU A 1 106 ? 14.740 -5.122 21.276 1.00 87.31 106 LEU A C 1
ATOM 787 O O . LEU A 1 106 ? 15.306 -6.194 21.074 1.00 87.31 106 LEU A O 1
ATOM 791 N N . GLY A 1 107 ? 15.359 -3.952 21.082 1.00 81.75 107 GLY A N 1
ATOM 792 C CA . GLY A 1 107 ? 16.735 -3.828 20.591 1.00 81.75 107 GLY A CA 1
ATOM 793 C C . GLY A 1 107 ? 16.901 -4.131 19.098 1.00 81.75 107 GLY A C 1
ATOM 794 O O . GLY A 1 107 ? 18.024 -4.278 18.622 1.00 81.75 107 GLY A O 1
ATOM 795 N N . VAL A 1 108 ? 15.797 -4.221 18.353 1.00 78.38 108 VAL A N 1
ATOM 796 C CA . VAL A 1 108 ? 15.792 -4.352 16.897 1.00 78.38 108 VAL A CA 1
ATOM 797 C C . VAL A 1 108 ? 15.812 -2.947 16.306 1.00 78.38 108 VAL A C 1
ATOM 799 O O . VAL A 1 108 ? 14.786 -2.272 16.205 1.00 78.38 108 VAL A O 1
ATOM 802 N N . SER A 1 109 ? 17.003 -2.486 15.939 1.00 65.94 109 SER A N 1
ATOM 803 C CA . SER A 1 109 ? 17.162 -1.246 15.183 1.00 65.94 109 SER A CA 1
ATOM 804 C C . SER A 1 109 ? 16.629 -1.441 13.761 1.00 65.94 109 SER A C 1
ATOM 806 O O . SER A 1 109 ? 16.878 -2.494 13.169 1.00 65.94 109 SER A O 1
ATOM 808 N N . PRO A 1 110 ? 15.932 -0.453 13.175 1.00 59.59 110 PRO A N 1
ATOM 809 C CA . PRO A 1 110 ? 15.587 -0.499 11.763 1.00 59.59 110 PRO A CA 1
ATOM 810 C C . PRO A 1 110 ? 16.866 -0.652 10.935 1.00 59.59 110 PRO A C 1
ATOM 812 O O . PRO A 1 110 ? 17.811 0.122 11.110 1.00 59.59 110 PRO A O 1
ATOM 815 N N . GLU A 1 111 ? 16.900 -1.641 10.044 1.00 56.66 111 GLU A N 1
ATOM 816 C CA . GLU A 1 111 ? 17.959 -1.790 9.046 1.00 56.66 111 GLU A CA 1
ATOM 817 C C . GLU A 1 111 ? 17.961 -0.520 8.173 1.00 56.66 111 GLU A C 1
ATOM 819 O O . GLU A 1 111 ? 17.101 -0.347 7.310 1.00 56.66 111 GLU A O 1
ATOM 824 N N . GLY A 1 112 ? 18.858 0.428 8.470 1.00 56.38 112 GLY A N 1
ATOM 825 C CA . GLY A 1 112 ? 18.919 1.734 7.799 1.00 56.38 112 GLY A CA 1
ATOM 826 C C . GLY A 1 112 ? 19.207 2.956 8.682 1.00 56.38 112 GLY A C 1
ATOM 827 O O . GLY A 1 112 ? 19.308 4.054 8.138 1.00 56.38 112 GLY A O 1
ATOM 828 N N . ALA A 1 113 ? 19.354 2.819 10.004 1.00 39.94 113 ALA A N 1
ATOM 829 C CA . ALA A 1 113 ? 19.964 3.884 10.809 1.00 39.94 113 ALA A CA 1
ATOM 830 C C . ALA A 1 113 ? 21.498 3.873 10.603 1.00 39.94 113 ALA A C 1
ATOM 832 O O . ALA A 1 113 ? 22.074 2.785 10.677 1.00 39.94 113 ALA A O 1
ATOM 833 N N . PRO A 1 114 ? 22.150 5.016 10.298 1.00 47.06 114 PRO A 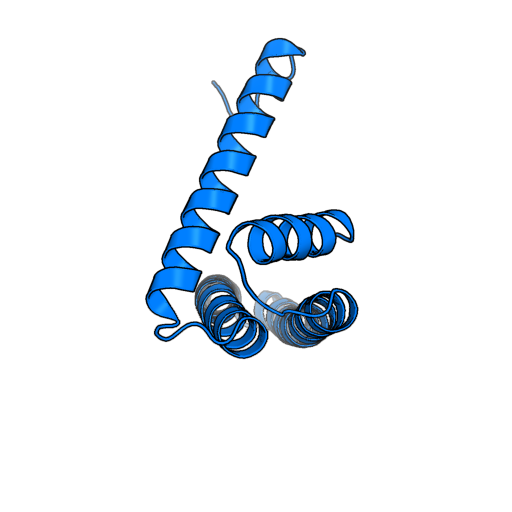N 1
ATOM 834 C CA . PRO A 1 114 ? 23.612 5.089 10.269 1.00 47.06 114 PRO A CA 1
ATOM 835 C C . PRO A 1 114 ? 24.230 4.774 11.637 1.00 47.06 114 PRO A C 1
ATOM 837 O O . PRO A 1 114 ? 23.565 5.038 12.667 1.00 47.06 114 PRO A O 1
#

Secondary structure (DSSP, 8-state):
-HHHHHHHHHHHHHTT----HHHHHHHHHHHHHHHHHHHHHHHHHHHH-HHHHHHHHHHHHHHHHHHHHHHHHHHHT-S-HHHHHHHHHHHHHHHHHHHHHHHHHTT---TT--

Foldseek 3Di:
DVVVLVVLVVVLVVVPFPADSVLSVVLVVVLVVVVVVLVVVLVVCCVVPVVVSVVSVVVSVVVSLQSVLVSSCVRRVPPDSVVSSVVVVVVVVVVVVVVCVVCVVVVNHPPDDD

pLDDT: mean 73.63, std 13.44, range [39.94, 94.12]

Sequence (114 aa):
MAGIAFLAWGVGARLGGRGDALGAVRIVVWLNIVTLVIQAFQLVAIVFAPPLASFMAIATLLWLFWAFANFTAELHDFASPFIVLGVTVLTAVGLVLGLALIATLLGVSPEGAP